Protein AF-A0A936SPV6-F1 (afdb_monomer_lite)

Radius of gyration: 14.42 Å; chains: 1; bounding box: 34×24×43 Å

Sequence (84 aa):
MGELFPILAGLAIGLVVLRIARPQLRAVALIVLSALAGATASLISGELFISWDFLFFDIPLVFAAAVALVVVVSWWRRRAAAVR

pLDDT: mean 91.01, std 8.33, range [53.22, 97.56]

Structure (mmCIF, N/CA/C/O backbone):
data_AF-A0A936SPV6-F1
#
_entry.id   AF-A0A936SPV6-F1
#
loop_
_atom_site.group_PDB
_atom_site.id
_atom_site.type_symbol
_atom_site.label_atom_id
_atom_site.label_alt_id
_atom_site.label_comp_id
_atom_site.label_asym_id
_atom_site.label_entity_id
_atom_site.label_seq_id
_atom_site.pdbx_PDB_ins_code
_atom_site.Cartn_x
_atom_site.Cartn_y
_atom_site.Cartn_z
_atom_site.occupancy
_atom_site.B_iso_or_equiv
_atom_site.auth_seq_id
_atom_site.auth_comp_id
_atom_site.auth_asym_id
_atom_site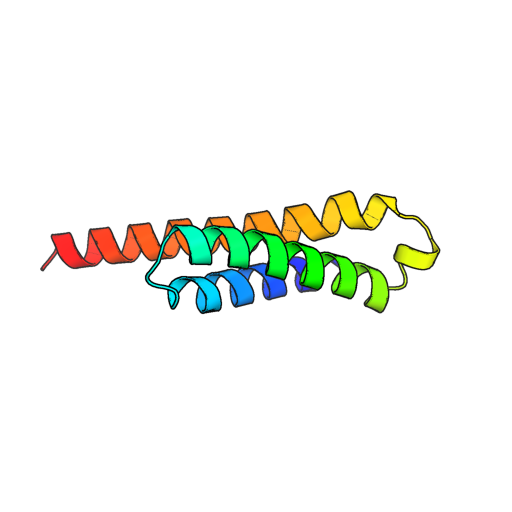.auth_atom_id
_atom_site.pdbx_PDB_model_num
ATOM 1 N N . MET A 1 1 ? 7.183 -12.856 -13.617 1.00 53.22 1 MET A N 1
ATOM 2 C CA . MET A 1 1 ? 7.688 -12.641 -12.238 1.00 53.22 1 MET A CA 1
ATOM 3 C C . MET A 1 1 ? 7.673 -11.160 -11.825 1.00 53.22 1 MET A C 1
ATOM 5 O O . MET A 1 1 ? 7.678 -10.922 -10.627 1.00 53.22 1 MET A O 1
ATOM 9 N N . GLY A 1 2 ? 7.622 -10.183 -12.752 1.00 65.06 2 GLY A N 1
ATOM 10 C CA . GLY A 1 2 ? 7.648 -8.742 -12.424 1.00 65.06 2 GLY A CA 1
ATOM 11 C C . GLY A 1 2 ? 6.458 -8.236 -11.596 1.00 65.06 2 GLY A C 1
ATOM 12 O O . GLY A 1 2 ? 6.648 -7.466 -10.668 1.00 65.06 2 GLY A O 1
ATOM 13 N N . GLU A 1 3 ? 5.257 -8.768 -11.824 1.00 71.94 3 GLU A N 1
ATOM 14 C CA . GLU A 1 3 ? 4.013 -8.307 -11.176 1.00 71.94 3 GLU A CA 1
ATOM 15 C C . GLU A 1 3 ? 3.893 -8.681 -9.686 1.00 71.94 3 GLU A C 1
ATOM 17 O O . GLU A 1 3 ? 3.133 -8.064 -8.939 1.00 71.94 3 GLU A O 1
ATOM 22 N N . LEU A 1 4 ? 4.656 -9.679 -9.219 1.00 85.75 4 LEU A N 1
ATOM 23 C CA . LEU A 1 4 ? 4.626 -10.103 -7.815 1.00 85.75 4 LEU A CA 1
ATOM 24 C C . LEU A 1 4 ? 5.165 -9.016 -6.884 1.00 85.75 4 LEU A C 1
ATOM 26 O O . LEU A 1 4 ? 4.664 -8.859 -5.770 1.00 85.75 4 LEU A O 1
ATOM 30 N N . PHE A 1 5 ? 6.171 -8.264 -7.330 1.00 87.12 5 PHE A N 1
ATOM 31 C CA . PHE A 1 5 ? 6.783 -7.220 -6.517 1.00 87.12 5 PHE A CA 1
ATOM 32 C C . PHE A 1 5 ? 5.808 -6.058 -6.230 1.00 87.12 5 PHE A C 1
ATOM 34 O O . PHE A 1 5 ? 5.591 -5.778 -5.047 1.00 87.12 5 PHE A O 1
ATOM 41 N N . PRO A 1 6 ? 5.136 -5.4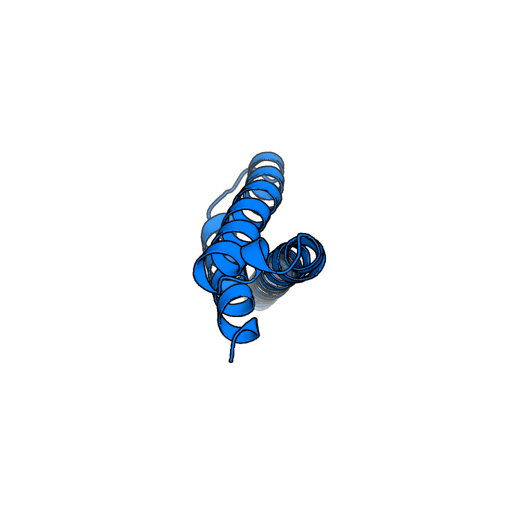51 -7.234 1.00 89.69 6 PRO A N 1
ATOM 42 C CA . PRO A 1 6 ? 4.077 -4.463 -7.021 1.00 89.69 6 PRO A CA 1
ATOM 43 C C . PRO A 1 6 ? 2.977 -4.943 -6.069 1.00 89.69 6 PRO A C 1
ATOM 45 O O . PRO A 1 6 ? 2.560 -4.215 -5.166 1.00 89.69 6 PRO A O 1
ATOM 48 N N . ILE A 1 7 ? 2.534 -6.195 -6.222 1.00 93.38 7 ILE A N 1
ATOM 49 C CA . ILE A 1 7 ? 1.478 -6.766 -5.378 1.00 93.38 7 ILE A CA 1
ATOM 50 C C . ILE A 1 7 ? 1.948 -6.856 -3.924 1.00 93.38 7 ILE A C 1
ATOM 52 O O . ILE A 1 7 ? 1.265 -6.360 -3.026 1.00 93.38 7 ILE A O 1
ATOM 56 N N . LEU A 1 8 ? 3.119 -7.449 -3.674 1.00 94.50 8 LEU A N 1
ATOM 57 C CA . LEU A 1 8 ? 3.666 -7.584 -2.321 1.00 94.50 8 LEU A CA 1
ATOM 58 C C . LEU A 1 8 ? 3.937 -6.220 -1.674 1.00 94.50 8 LEU A C 1
ATOM 60 O O . LEU A 1 8 ? 3.637 -6.038 -0.491 1.00 94.50 8 LEU A O 1
ATOM 64 N N . ALA A 1 9 ? 4.436 -5.251 -2.445 1.00 94.00 9 ALA A N 1
ATOM 65 C CA . ALA A 1 9 ? 4.622 -3.879 -1.985 1.00 94.00 9 ALA A CA 1
ATOM 66 C C . ALA A 1 9 ? 3.284 -3.240 -1.581 1.00 94.00 9 ALA A C 1
ATOM 68 O O . ALA A 1 9 ? 3.174 -2.672 -0.491 1.00 94.00 9 ALA A O 1
ATOM 69 N N . GLY A 1 10 ? 2.243 -3.402 -2.401 1.00 96.25 10 GLY A N 1
ATOM 70 C CA . GLY A 1 10 ? 0.894 -2.929 -2.093 1.00 96.25 10 GLY A CA 1
ATOM 71 C C . GLY A 1 10 ? 0.332 -3.553 -0.817 1.00 96.25 10 GLY A C 1
ATOM 72 O O . GLY A 1 10 ? -0.155 -2.841 0.063 1.00 96.25 10 GLY A O 1
ATOM 73 N N . LEU A 1 11 ? 0.472 -4.869 -0.643 1.00 96.94 11 LEU A N 1
ATOM 74 C CA . LEU A 1 11 ? 0.051 -5.545 0.587 1.00 96.94 11 LEU A CA 1
ATOM 75 C C . LEU A 1 11 ? 0.806 -5.010 1.818 1.00 96.94 11 LEU A C 1
ATOM 77 O O . LEU A 1 11 ? 0.189 -4.703 2.841 1.00 96.94 11 LEU A O 1
ATOM 81 N N . ALA A 1 12 ? 2.125 -4.829 1.727 1.00 96.88 12 ALA A N 1
ATOM 82 C CA . ALA A 1 12 ? 2.914 -4.259 2.818 1.00 96.88 12 ALA A CA 1
ATOM 83 C C . ALA A 1 12 ? 2.450 -2.834 3.179 1.00 96.88 12 ALA A C 1
ATOM 85 O O . ALA A 1 12 ? 2.237 -2.533 4.358 1.00 96.88 12 ALA A O 1
ATOM 86 N N . ILE A 1 13 ? 2.207 -1.982 2.176 1.00 97.25 13 ILE A N 1
ATOM 87 C CA . ILE A 1 13 ? 1.659 -0.630 2.363 1.00 97.25 13 ILE A CA 1
ATOM 88 C C . ILE A 1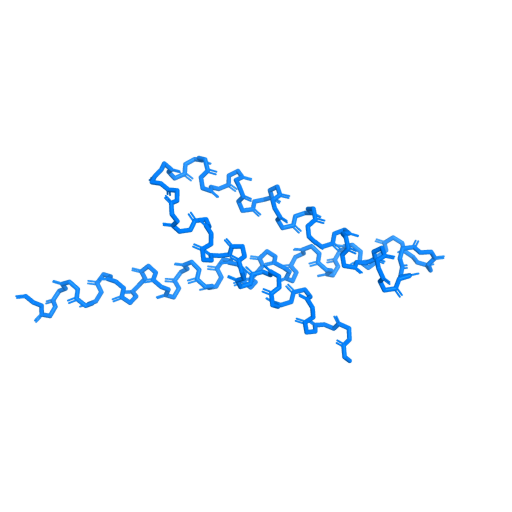 13 ? 0.295 -0.697 3.053 1.00 97.25 13 ILE A C 1
ATOM 90 O O . ILE A 1 13 ? 0.069 0.021 4.029 1.00 97.25 13 ILE A O 1
ATOM 94 N N . GLY A 1 14 ? -0.595 -1.590 2.613 1.00 95.69 14 GLY A N 1
ATOM 95 C CA . GLY A 1 14 ? -1.905 -1.786 3.234 1.00 95.69 14 GLY A CA 1
ATOM 96 C C . GLY A 1 14 ? -1.806 -2.093 4.735 1.00 95.69 14 GLY A C 1
ATOM 97 O O . GLY A 1 14 ? -2.522 -1.488 5.536 1.00 95.69 14 GLY A O 1
ATOM 98 N N . LEU A 1 15 ? -0.873 -2.962 5.148 1.00 96.19 15 LEU A N 1
ATOM 99 C CA . LEU A 1 15 ? -0.635 -3.275 6.566 1.00 96.19 15 LEU A CA 1
ATOM 100 C C . LEU A 1 15 ? -0.101 -2.080 7.356 1.00 96.19 15 LEU A C 1
ATOM 102 O O . LEU A 1 15 ? -0.552 -1.832 8.479 1.00 96.19 15 LEU A O 1
ATOM 106 N N . VAL A 1 16 ? 0.862 -1.351 6.790 1.00 95.94 16 VAL A N 1
ATOM 107 C CA . VAL A 1 16 ? 1.468 -0.175 7.432 1.00 95.94 16 VAL A CA 1
ATOM 108 C C . VAL A 1 16 ? 0.414 0.904 7.644 1.00 95.94 16 VAL A C 1
ATOM 110 O O . VAL A 1 16 ? 0.276 1.449 8.740 1.00 95.94 16 VAL A O 1
ATOM 113 N N . VAL A 1 17 ? -0.384 1.171 6.617 1.00 96.56 17 VAL A N 1
ATOM 114 C CA . VAL A 1 17 ? -1.347 2.265 6.621 1.00 96.56 17 VAL A CA 1
ATOM 115 C C . VAL A 1 17 ? -2.554 1.970 7.526 1.00 96.56 17 VAL A C 1
ATOM 117 O O . VAL A 1 17 ? -3.138 2.890 8.099 1.00 96.56 17 VAL A O 1
ATOM 120 N N . LEU A 1 18 ? -2.871 0.698 7.790 1.00 95.31 18 LEU A N 1
ATOM 121 C CA . LEU A 1 18 ? -3.840 0.313 8.829 1.00 95.31 18 LEU A CA 1
ATOM 122 C C . LEU A 1 18 ? -3.431 0.730 10.252 1.00 95.31 18 LEU A C 1
ATOM 124 O O . LEU A 1 18 ? -4.288 0.734 11.139 1.00 95.31 18 LEU A O 1
ATOM 128 N N . ARG A 1 19 ? -2.161 1.083 10.493 1.00 94.12 19 ARG A N 1
ATOM 129 C CA . ARG A 1 19 ? -1.702 1.638 11.780 1.00 94.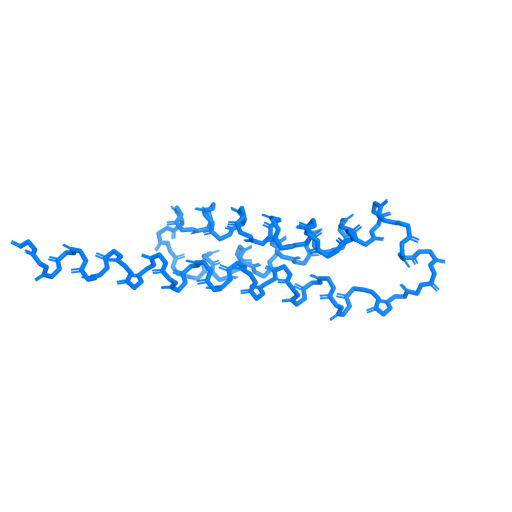12 19 ARG A CA 1
ATOM 130 C C . ARG A 1 19 ? -2.012 3.131 11.929 1.00 94.12 19 ARG A C 1
ATOM 132 O O . ARG A 1 19 ? -1.907 3.667 13.028 1.00 94.12 19 ARG A O 1
ATOM 139 N N . ILE A 1 20 ? -2.408 3.806 10.850 1.00 95.38 20 ILE A N 1
ATOM 140 C CA . ILE A 1 20 ? -2.736 5.232 10.857 1.00 95.38 20 ILE A CA 1
ATOM 141 C C . ILE A 1 20 ? -4.203 5.409 11.263 1.00 95.38 20 ILE A C 1
ATOM 143 O O . ILE A 1 20 ? -5.118 5.073 10.511 1.00 95.38 20 ILE A O 1
ATOM 147 N N . ALA A 1 21 ? -4.431 5.975 12.452 1.00 92.81 21 ALA A N 1
ATOM 148 C CA . ALA A 1 21 ? -5.776 6.185 12.994 1.00 92.81 21 ALA A CA 1
ATOM 149 C C . ALA A 1 21 ? -6.575 7.262 12.235 1.00 92.81 21 ALA A C 1
ATOM 151 O O . ALA A 1 21 ? -7.788 7.144 12.073 1.00 92.81 21 ALA A O 1
ATOM 152 N N . ARG A 1 22 ? -5.903 8.320 11.758 1.00 95.88 22 ARG A N 1
ATOM 153 C CA . ARG A 1 22 ? -6.558 9.435 11.058 1.00 95.88 22 ARG A CA 1
ATOM 154 C C . ARG A 1 22 ? -6.866 9.051 9.603 1.00 95.88 22 ARG A C 1
ATOM 156 O O . ARG A 1 22 ? -5.922 8.833 8.843 1.00 95.88 22 ARG A O 1
ATOM 163 N N . PRO A 1 23 ? -8.140 9.041 9.162 1.00 91.81 23 PRO A N 1
ATOM 164 C CA . PRO A 1 23 ? -8.516 8.560 7.829 1.00 91.81 23 PRO A CA 1
ATOM 165 C C . PRO A 1 23 ? -7.950 9.419 6.690 1.00 91.81 23 PRO A C 1
ATOM 167 O O . PRO A 1 23 ? -7.603 8.885 5.642 1.00 91.81 23 PRO A O 1
ATOM 170 N N . GLN A 1 24 ? -7.798 10.728 6.907 1.00 95.56 24 GLN A N 1
ATOM 171 C CA . GLN A 1 24 ? -7.195 11.643 5.932 1.00 95.56 24 GLN A CA 1
ATOM 172 C C . GLN A 1 24 ? -5.712 11.322 5.709 1.00 95.56 24 GLN A C 1
ATOM 174 O O . GLN A 1 24 ? -5.295 11.098 4.578 1.00 95.56 24 GLN A O 1
ATOM 179 N N . LEU A 1 25 ? -4.929 11.208 6.791 1.00 95.56 25 LEU A N 1
ATOM 180 C CA . LEU A 1 25 ? -3.519 10.807 6.708 1.00 95.56 25 LEU A CA 1
ATOM 181 C C . LEU A 1 25 ? -3.370 9.405 6.119 1.00 95.56 25 LEU A C 1
ATOM 183 O O . LEU A 1 25 ? -2.429 9.146 5.381 1.00 95.56 25 LEU A O 1
ATOM 187 N N . ARG A 1 26 ? -4.323 8.514 6.408 1.00 94.81 26 ARG A N 1
ATOM 188 C CA . ARG A 1 26 ? -4.381 7.170 5.839 1.00 94.81 26 ARG A CA 1
ATOM 189 C C . ARG A 1 26 ? -4.534 7.203 4.316 1.00 94.81 26 ARG A C 1
ATOM 191 O O . ARG A 1 26 ? -3.820 6.494 3.619 1.00 94.81 26 ARG A O 1
ATO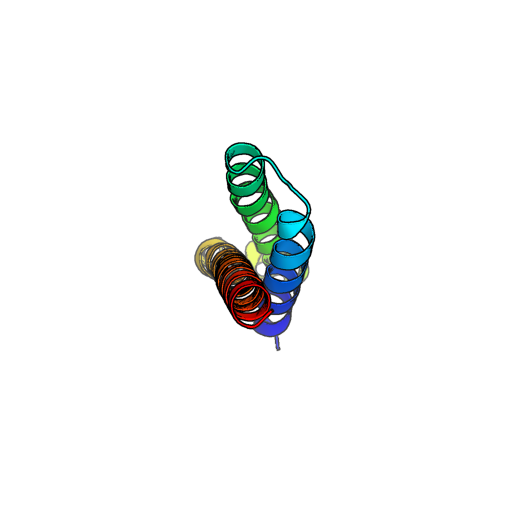M 198 N N . ALA A 1 27 ? -5.445 8.030 3.805 1.00 94.44 27 ALA A N 1
ATOM 199 C CA . ALA A 1 27 ? -5.660 8.193 2.368 1.00 94.44 27 ALA A CA 1
ATOM 200 C C . ALA A 1 27 ? -4.436 8.809 1.677 1.00 94.44 27 ALA A C 1
ATOM 202 O O . ALA A 1 27 ? -3.979 8.286 0.664 1.00 94.44 27 ALA A O 1
ATOM 203 N N . VAL A 1 28 ? -3.858 9.863 2.264 1.00 97.25 28 VAL A N 1
ATOM 204 C CA . VAL A 1 28 ? -2.630 10.485 1.745 1.00 97.25 28 VAL A CA 1
ATOM 205 C C . VAL A 1 28 ? -1.479 9.477 1.726 1.00 97.25 28 VAL A C 1
ATOM 207 O O . VAL A 1 28 ? -0.810 9.338 0.707 1.00 97.25 28 VAL A O 1
ATOM 210 N N . ALA A 1 29 ? -1.284 8.718 2.809 1.00 95.69 29 ALA A N 1
ATOM 211 C CA . ALA A 1 29 ? -0.249 7.691 2.881 1.00 95.69 29 ALA A CA 1
ATOM 212 C C . ALA A 1 29 ? -0.456 6.583 1.839 1.00 95.69 29 ALA A C 1
ATOM 214 O O . ALA A 1 29 ? 0.515 6.172 1.216 1.00 95.69 29 ALA A O 1
ATOM 215 N N . LEU A 1 30 ? -1.696 6.132 1.602 1.00 95.56 30 LEU A N 1
ATOM 216 C CA . LEU A 1 30 ? -1.991 5.161 0.540 1.00 95.56 30 LEU A CA 1
ATOM 217 C C . LEU A 1 30 ? -1.548 5.674 -0.828 1.00 95.56 30 LEU A C 1
ATOM 219 O O . LEU A 1 30 ? -0.860 4.955 -1.546 1.00 95.56 30 LEU A O 1
ATOM 223 N N . ILE A 1 31 ? -1.924 6.904 -1.178 1.00 96.50 31 ILE A N 1
ATOM 224 C CA . ILE A 1 31 ? -1.610 7.487 -2.486 1.00 96.50 31 ILE A CA 1
ATOM 225 C C . ILE A 1 31 ? -0.096 7.654 -2.638 1.00 96.50 31 ILE A C 1
ATOM 227 O O . ILE A 1 31 ? 0.486 7.151 -3.598 1.00 96.50 31 ILE A O 1
ATOM 231 N N . VAL A 1 32 ? 0.550 8.308 -1.669 1.00 97.31 32 VAL A N 1
ATOM 232 C CA . VAL A 1 32 ? 1.982 8.630 -1.735 1.00 97.31 32 VAL A CA 1
ATOM 233 C C . VAL A 1 32 ? 2.833 7.363 -1.734 1.00 97.31 32 VAL A C 1
ATOM 235 O O . VAL A 1 32 ? 3.695 7.211 -2.595 1.00 97.31 32 VAL A O 1
ATOM 238 N N . LEU A 1 33 ? 2.583 6.425 -0.816 1.00 96.38 33 LEU A N 1
ATOM 239 C CA . LEU A 1 33 ? 3.374 5.196 -0.742 1.00 96.38 33 LEU A CA 1
ATOM 240 C C . LEU A 1 33 ? 3.172 4.317 -1.978 1.00 96.38 33 LEU A C 1
ATOM 242 O O . LEU A 1 33 ? 4.139 3.719 -2.439 1.00 96.38 33 LEU A O 1
ATOM 246 N N . SER A 1 34 ? 1.958 4.260 -2.537 1.00 96.25 34 SER A N 1
ATOM 247 C CA . SER A 1 34 ? 1.703 3.457 -3.741 1.00 96.25 34 SER A CA 1
ATOM 248 C C . SER A 1 34 ? 2.378 4.046 -4.975 1.00 96.25 34 SER A C 1
ATOM 250 O O . SER A 1 34 ? 2.974 3.302 -5.748 1.00 96.25 34 SER A O 1
ATOM 252 N N . ALA A 1 35 ? 2.349 5.373 -5.132 1.00 95.81 35 ALA A N 1
ATOM 253 C CA . ALA A 1 35 ? 3.061 6.055 -6.210 1.00 95.81 35 ALA A CA 1
ATOM 254 C C . ALA A 1 35 ? 4.579 5.838 -6.109 1.00 95.81 35 ALA A C 1
ATOM 256 O O . ALA A 1 35 ? 5.214 5.469 -7.094 1.00 95.81 35 ALA A O 1
ATOM 257 N N . LEU A 1 36 ? 5.151 6.000 -4.909 1.00 96.00 36 LEU A N 1
ATOM 258 C CA . LEU A 1 36 ? 6.581 5.787 -4.677 1.00 96.00 36 LEU A CA 1
ATOM 259 C C . LEU A 1 36 ? 6.990 4.331 -4.920 1.00 96.00 36 LEU A C 1
ATOM 261 O O . LEU A 1 36 ? 7.986 4.084 -5.597 1.00 96.00 36 LEU A O 1
ATOM 265 N N . ALA A 1 37 ? 6.232 3.366 -4.400 1.00 93.94 37 ALA A N 1
ATOM 266 C CA . ALA A 1 37 ? 6.552 1.952 -4.560 1.00 93.94 37 ALA A CA 1
ATOM 267 C C . ALA A 1 37 ? 6.364 1.470 -6.004 1.00 93.94 37 ALA A C 1
ATOM 269 O O . ALA A 1 37 ? 7.225 0.747 -6.494 1.00 93.94 37 ALA A O 1
ATOM 270 N N . GLY A 1 38 ? 5.307 1.904 -6.700 1.00 92.31 38 GLY A N 1
ATOM 271 C CA . GLY A 1 38 ? 5.094 1.582 -8.115 1.00 92.31 38 GLY A CA 1
ATOM 272 C C . GLY A 1 38 ? 6.178 2.176 -9.015 1.00 92.31 38 GLY A C 1
ATOM 273 O O . GLY A 1 38 ? 6.742 1.474 -9.846 1.00 92.31 38 GLY A O 1
ATOM 274 N N . ALA A 1 39 ? 6.570 3.433 -8.785 1.00 92.44 39 ALA A N 1
ATOM 275 C CA . ALA A 1 39 ? 7.688 4.035 -9.512 1.00 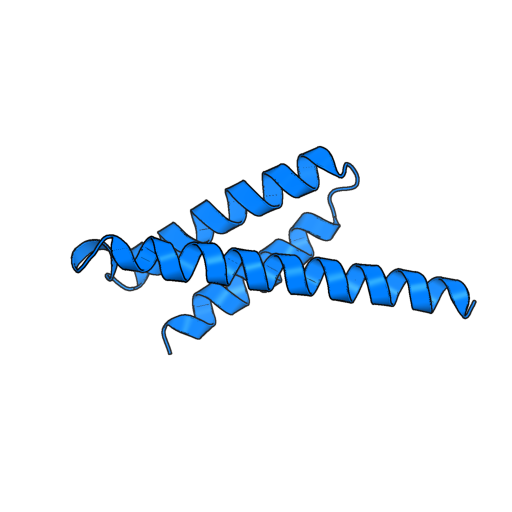92.44 39 ALA A CA 1
ATOM 276 C C . ALA A 1 39 ? 9.026 3.337 -9.218 1.00 92.44 39 ALA A C 1
ATOM 278 O O . ALA A 1 39 ? 9.827 3.121 -10.123 1.00 92.44 39 ALA A O 1
ATOM 279 N N . THR A 1 40 ? 9.260 2.946 -7.962 1.00 91.00 40 THR A N 1
ATOM 280 C CA . THR A 1 40 ? 10.473 2.211 -7.569 1.00 91.00 40 THR A CA 1
ATOM 281 C C . THR A 1 40 ? 10.502 0.808 -8.179 1.00 91.00 40 THR A C 1
ATOM 283 O O . THR A 1 40 ? 11.564 0.363 -8.604 1.00 91.00 40 THR A O 1
ATOM 286 N N . ALA A 1 41 ? 9.355 0.125 -8.260 1.00 87.50 41 ALA A N 1
ATOM 287 C CA . ALA A 1 41 ? 9.221 -1.175 -8.917 1.00 87.50 41 ALA A CA 1
ATOM 288 C C . ALA A 1 41 ? 9.661 -1.094 -10.380 1.00 87.50 41 ALA A C 1
ATOM 290 O O . ALA A 1 41 ? 10.589 -1.798 -10.778 1.00 87.50 41 ALA A O 1
ATOM 291 N N . SER A 1 42 ? 9.065 -0.153 -11.113 1.00 87.62 42 SER A N 1
ATOM 292 C CA . SER A 1 42 ? 9.315 0.058 -12.536 1.00 87.62 42 SER A CA 1
ATOM 293 C C . SER A 1 42 ? 10.742 0.566 -12.829 1.00 87.62 42 SER A C 1
ATOM 295 O O . SER A 1 42 ? 11.318 0.315 -13.889 1.00 87.62 42 SER A O 1
ATOM 297 N N . LEU A 1 43 ? 11.368 1.255 -11.865 1.00 87.94 43 LEU A N 1
ATOM 298 C CA . LEU A 1 43 ? 12.776 1.651 -11.947 1.00 87.94 43 LEU A CA 1
ATOM 299 C C . LEU A 1 43 ? 13.720 0.454 -11.755 1.00 87.94 43 LEU A C 1
ATOM 301 O O . LEU A 1 43 ? 14.682 0.308 -12.507 1.00 87.94 43 LEU A O 1
ATOM 305 N N . ILE A 1 44 ? 13.458 -0.399 -10.758 1.00 87.00 44 ILE A N 1
ATOM 306 C CA . ILE A 1 44 ? 14.293 -1.571 -10.442 1.00 87.00 44 ILE A CA 1
ATOM 307 C C . ILE A 1 44 ? 14.179 -2.645 -11.530 1.00 87.00 44 ILE A C 1
ATOM 309 O O . ILE A 1 44 ? 15.175 -3.298 -11.842 1.00 87.00 44 ILE A O 1
ATOM 313 N N . SER A 1 45 ? 12.996 -2.824 -12.122 1.00 85.06 45 SER A N 1
ATOM 314 C CA . SER A 1 45 ? 12.785 -3.741 -13.251 1.00 85.06 45 SER A CA 1
ATOM 315 C C . SER A 1 45 ? 13.469 -3.266 -14.540 1.00 85.06 45 SER A C 1
ATOM 317 O O . SER A 1 45 ? 13.627 -4.048 -15.475 1.00 85.06 45 SER A O 1
ATOM 319 N N . GLY A 1 46 ? 13.900 -2.001 -14.585 1.00 85.19 46 GLY A N 1
ATOM 320 C CA . GLY A 1 46 ? 14.464 -1.359 -15.769 1.00 85.19 46 GLY A CA 1
ATOM 321 C C . GLY A 1 46 ? 13.410 -0.954 -16.805 1.00 85.19 46 GLY A C 1
ATOM 322 O O . GLY A 1 46 ? 13.760 -0.480 -17.884 1.00 85.19 46 GLY A O 1
ATOM 323 N N . GLU A 1 47 ? 12.128 -1.106 -16.485 1.00 85.12 47 GLU A N 1
ATOM 324 C CA . GLU A 1 47 ? 11.007 -0.846 -17.388 1.00 85.12 47 GLU A CA 1
ATOM 325 C C . GLU A 1 47 ? 10.825 0.645 -17.688 1.00 85.12 47 GLU A C 1
ATOM 327 O O . GLU A 1 47 ? 10.471 0.995 -18.816 1.00 85.12 47 GLU A O 1
ATOM 332 N N . LEU A 1 48 ? 11.182 1.533 -16.748 1.00 84.50 48 LEU A N 1
ATOM 333 C CA . LEU A 1 48 ? 11.207 2.983 -16.999 1.00 84.50 48 LEU A CA 1
ATOM 334 C C . LEU A 1 48 ? 12.138 3.386 -18.150 1.00 84.50 48 LEU A C 1
ATOM 336 O O . LEU A 1 48 ? 11.919 4.418 -18.781 1.00 84.50 48 LEU A O 1
ATOM 340 N N . PHE A 1 49 ? 13.187 2.603 -18.417 1.00 87.00 49 PHE A N 1
ATOM 341 C CA . PHE A 1 49 ? 14.105 2.866 -19.529 1.00 87.00 49 PHE A CA 1
ATOM 342 C C . PHE A 1 49 ? 13.538 2.398 -20.877 1.00 87.00 49 PHE A C 1
ATOM 344 O O . PHE A 1 49 ? 14.099 2.733 -21.919 1.00 87.00 49 PHE A O 1
ATOM 351 N N . ILE A 1 50 ? 12.436 1.642 -20.860 1.00 89.06 50 ILE A N 1
ATOM 352 C CA . ILE A 1 50 ? 11.733 1.140 -22.043 1.00 89.06 50 ILE A CA 1
ATOM 353 C C . ILE A 1 50 ? 10.546 2.053 -22.367 1.00 89.06 50 ILE A C 1
ATOM 355 O O . ILE A 1 50 ? 10.440 2.544 -23.489 1.00 89.06 50 ILE A O 1
ATOM 359 N N . SER A 1 51 ? 9.657 2.289 -21.396 1.00 88.25 51 SER A N 1
ATOM 360 C CA . SER A 1 51 ? 8.515 3.198 -21.546 1.00 88.25 51 SER A CA 1
ATOM 361 C C . SER A 1 51 ? 8.064 3.771 -20.200 1.00 88.25 51 SER A C 1
ATOM 363 O O . SER A 1 51 ? 8.194 3.149 -19.150 1.00 88.25 51 SER A O 1
ATOM 365 N N . TRP A 1 52 ? 7.447 4.949 -20.238 1.00 89.12 52 TRP A N 1
ATOM 366 C CA . TRP A 1 52 ? 6.753 5.522 -19.084 1.00 89.12 52 TRP A CA 1
ATOM 367 C C . TRP A 1 52 ? 5.413 4.829 -18.803 1.00 89.12 52 TRP A C 1
ATOM 369 O O . TRP A 1 52 ? 4.869 4.977 -17.709 1.00 89.12 52 TRP A O 1
ATOM 379 N N . ASP A 1 53 ? 4.898 4.043 -19.753 1.00 89.81 53 ASP A N 1
ATOM 380 C CA . ASP A 1 53 ? 3.601 3.369 -19.635 1.00 89.81 53 ASP A CA 1
ATOM 381 C C . ASP A 1 53 ? 3.552 2.383 -18.465 1.00 89.81 53 ASP A C 1
ATOM 383 O O . ASP A 1 53 ? 2.503 2.196 -17.852 1.00 89.81 53 ASP A O 1
ATOM 387 N N . PHE A 1 54 ? 4.695 1.805 -18.093 1.00 85.94 54 PHE A N 1
ATOM 388 C CA . PHE A 1 54 ? 4.798 0.869 -16.974 1.00 85.94 54 PHE A CA 1
ATOM 389 C C . PHE A 1 54 ? 4.388 1.495 -15.633 1.00 85.94 54 PHE A C 1
ATOM 391 O O . PHE A 1 54 ? 3.803 0.813 -14.792 1.00 85.94 54 PHE A O 1
ATOM 398 N N . LEU A 1 55 ? 4.545 2.814 -15.461 1.00 89.06 55 LEU A N 1
ATOM 399 C CA . LEU A 1 55 ? 4.033 3.523 -14.282 1.00 89.06 55 LEU A CA 1
ATOM 400 C C . LEU A 1 55 ? 2.504 3.452 -14.173 1.00 89.06 55 LEU A C 1
ATOM 402 O O . LEU A 1 55 ? 1.976 3.367 -13.061 1.00 89.06 55 LEU A O 1
ATOM 406 N N . PHE A 1 56 ? 1.791 3.470 -15.306 1.00 90.81 56 PHE A N 1
ATOM 407 C CA . PHE A 1 56 ? 0.329 3.353 -15.335 1.00 90.81 56 PHE A CA 1
ATOM 408 C C . PHE A 1 56 ? -0.158 1.948 -14.984 1.00 90.81 56 PHE A C 1
ATOM 410 O O . PHE A 1 56 ? -1.332 1.790 -14.660 1.00 90.81 56 PHE A O 1
ATOM 417 N N . PHE A 1 57 ? 0.714 0.943 -15.001 1.00 90.31 57 PHE A N 1
ATOM 418 C CA . PHE A 1 57 ? 0.382 -0.404 -14.551 1.00 90.31 57 PHE A CA 1
ATOM 419 C C . PHE A 1 57 ? 0.814 -0.620 -13.099 1.00 90.31 57 PHE A C 1
ATOM 421 O O . PHE A 1 57 ? -0.013 -0.998 -12.266 1.00 90.31 57 PHE A O 1
ATOM 428 N N . ASP A 1 58 ? 2.059 -0.289 -12.762 1.00 90.81 58 ASP A N 1
ATOM 429 C CA . ASP A 1 58 ? 2.619 -0.573 -11.441 1.00 90.81 58 ASP A CA 1
ATOM 430 C C . ASP A 1 58 ? 1.978 0.256 -10.331 1.00 90.81 58 ASP A C 1
ATOM 432 O O . ASP A 1 58 ? 1.619 -0.288 -9.285 1.00 90.81 58 ASP A O 1
ATOM 436 N N . ILE A 1 59 ? 1.775 1.563 -10.536 1.00 94.00 59 ILE A N 1
ATOM 437 C CA . ILE A 1 59 ? 1.194 2.420 -9.493 1.00 94.00 59 ILE A CA 1
ATOM 438 C C . ILE A 1 59 ? -0.245 1.985 -9.165 1.00 94.00 59 ILE A C 1
ATOM 440 O O . ILE A 1 59 ? -0.539 1.776 -7.979 1.00 94.00 59 ILE A O 1
ATOM 444 N N . PRO A 1 60 ? -1.153 1.799 -10.147 1.00 95.19 60 PRO A N 1
ATOM 445 C CA . PRO A 1 60 ? -2.499 1.322 -9.855 1.00 95.19 60 PRO A CA 1
ATOM 446 C C . PRO A 1 60 ? -2.526 -0.089 -9.280 1.00 95.19 60 PRO A C 1
ATOM 448 O O . PRO A 1 60 ? -3.357 -0.350 -8.411 1.00 95.19 60 PRO A O 1
ATOM 451 N N . LEU A 1 61 ? -1.620 -0.979 -9.698 1.00 94.06 61 LEU A N 1
ATOM 452 C CA . LEU A 1 61 ? -1.541 -2.335 -9.157 1.00 94.06 61 LEU A CA 1
ATOM 453 C C . LEU A 1 61 ? -1.143 -2.329 -7.673 1.00 94.06 61 LEU A C 1
ATOM 455 O O . LEU A 1 61 ? -1.831 -2.947 -6.854 1.00 94.06 61 LEU A O 1
ATOM 459 N N . VAL A 1 62 ? -0.099 -1.575 -7.305 1.00 96.31 62 VAL A N 1
ATOM 460 C CA . VAL A 1 62 ? 0.307 -1.377 -5.900 1.00 96.31 62 VAL A CA 1
ATOM 461 C C . VAL A 1 62 ? -0.850 -0.785 -5.092 1.00 96.31 62 VAL A C 1
ATOM 463 O O . VAL A 1 62 ? -1.184 -1.285 -4.012 1.00 96.31 62 VAL A O 1
ATOM 466 N N . PHE A 1 63 ? -1.494 0.257 -5.622 1.00 96.81 63 PHE A N 1
ATOM 467 C CA . PHE A 1 63 ? -2.603 0.932 -4.952 1.00 96.81 63 PHE A CA 1
ATOM 468 C C . PHE A 1 63 ? -3.804 0.002 -4.744 1.00 96.81 63 PHE A C 1
ATOM 470 O O . PHE A 1 63 ? -4.347 -0.071 -3.639 1.00 96.81 63 PHE A O 1
ATOM 477 N N . ALA A 1 64 ? -4.203 -0.747 -5.774 1.00 97.25 64 ALA A N 1
ATOM 478 C CA . ALA A 1 64 ? -5.317 -1.685 -5.712 1.00 97.25 64 ALA A CA 1
ATOM 479 C C . ALA A 1 64 ? -5.059 -2.795 -4.686 1.00 97.25 64 ALA A C 1
ATOM 481 O O . ALA A 1 64 ? -5.937 -3.084 -3.869 1.00 97.25 64 ALA A O 1
ATOM 482 N N . ALA A 1 65 ? -3.849 -3.361 -4.662 1.00 97.12 65 ALA A N 1
ATOM 483 C CA . ALA A 1 65 ? -3.458 -4.359 -3.668 1.00 97.12 65 ALA A CA 1
ATOM 484 C C . ALA A 1 65 ? -3.502 -3.792 -2.236 1.00 97.12 65 ALA A C 1
ATOM 486 O O . ALA A 1 65 ? -4.049 -4.430 -1.328 1.00 97.12 65 ALA A O 1
ATOM 487 N N . ALA A 1 66 ? -3.005 -2.567 -2.031 1.00 96.94 66 ALA A N 1
ATOM 488 C CA . ALA A 1 66 ? -3.050 -1.895 -0.734 1.00 96.94 66 ALA A CA 1
ATOM 489 C C . ALA A 1 66 ? -4.489 -1.633 -0.264 1.00 96.94 66 ALA A C 1
ATOM 491 O O . ALA A 1 66 ? -4.842 -1.941 0.880 1.00 96.94 66 ALA A O 1
ATOM 492 N N . VAL A 1 67 ? -5.343 -1.104 -1.147 1.00 97.12 67 VAL A N 1
ATOM 493 C CA . VAL A 1 67 ? -6.760 -0.839 -0.858 1.00 97.12 67 VAL A CA 1
ATOM 494 C C . VAL A 1 67 ? -7.504 -2.133 -0.552 1.00 97.12 67 VAL A C 1
ATOM 496 O O . VAL A 1 67 ? -8.222 -2.190 0.449 1.00 97.12 67 VAL A O 1
ATOM 499 N N . ALA A 1 68 ? -7.312 -3.177 -1.362 1.00 97.56 68 ALA A N 1
ATOM 500 C CA . ALA A 1 68 ? -7.939 -4.476 -1.153 1.00 97.56 68 ALA A CA 1
ATOM 501 C C . ALA A 1 68 ? -7.617 -5.019 0.243 1.00 97.56 68 ALA A C 1
ATOM 503 O O . ALA A 1 68 ? -8.525 -5.397 0.987 1.00 97.56 68 ALA A O 1
ATOM 504 N N . LEU A 1 69 ? -6.347 -4.963 0.653 1.00 97.38 69 LEU A N 1
ATOM 505 C CA . LEU A 1 69 ? -5.952 -5.411 1.981 1.00 97.38 69 LEU A CA 1
ATOM 506 C C . LEU A 1 69 ? -6.580 -4.564 3.094 1.00 97.38 69 LEU A C 1
ATOM 508 O O . LEU A 1 69 ? -7.112 -5.114 4.061 1.00 97.38 69 LEU A O 1
ATOM 512 N N . VAL A 1 70 ? -6.562 -3.233 2.961 1.00 96.12 70 VAL A N 1
ATOM 513 C CA . VAL A 1 70 ? -7.191 -2.328 3.937 1.00 96.12 70 VAL A CA 1
ATOM 514 C C . VAL A 1 70 ? -8.676 -2.654 4.096 1.00 96.12 70 VAL A C 1
ATOM 516 O O . VAL A 1 70 ? -9.160 -2.739 5.229 1.00 96.12 70 VAL A O 1
ATOM 519 N N . VAL A 1 71 ? -9.398 -2.859 2.992 1.00 96.19 71 VAL A N 1
ATOM 520 C CA . VAL A 1 71 ? -10.830 -3.191 2.995 1.00 96.19 71 VAL A CA 1
ATOM 521 C C . VAL A 1 71 ? -11.072 -4.541 3.662 1.00 96.19 71 VAL A C 1
ATOM 523 O O . VAL A 1 71 ? -11.878 -4.609 4.595 1.00 96.19 71 VAL A O 1
ATOM 526 N N . VAL A 1 72 ? -10.351 -5.585 3.245 1.00 96.69 72 VAL A N 1
ATOM 527 C CA . VAL A 1 72 ? -10.500 -6.951 3.771 1.00 96.69 72 VAL A CA 1
ATOM 528 C C . VAL A 1 72 ? -10.223 -6.990 5.271 1.00 96.69 72 VAL A C 1
ATOM 530 O O . VAL A 1 72 ? -11.056 -7.472 6.040 1.00 96.69 72 VAL A O 1
ATOM 533 N N . VAL A 1 73 ? -9.104 -6.417 5.720 1.00 95.31 73 VAL A N 1
ATOM 534 C CA . VAL A 1 73 ? -8.741 -6.413 7.144 1.00 95.31 73 VAL A CA 1
ATOM 535 C C . VAL A 1 73 ? -9.719 -5.567 7.961 1.00 95.31 73 VAL A C 1
ATOM 537 O O . VAL A 1 73 ? -10.130 -5.976 9.047 1.00 95.31 73 VAL A O 1
ATOM 540 N N . SER A 1 74 ? -10.145 -4.407 7.453 1.00 92.88 74 SER A N 1
ATOM 541 C CA . SER A 1 74 ? -11.124 -3.559 8.153 1.00 92.88 74 SER A CA 1
ATOM 542 C C . SER A 1 74 ? -12.490 -4.238 8.268 1.00 92.88 74 SER A C 1
ATOM 544 O O . SER A 1 74 ? -13.175 -4.117 9.284 1.00 92.88 74 SER A O 1
ATOM 546 N N . TRP A 1 75 ? -12.913 -4.956 7.232 1.00 94.56 75 TRP A N 1
ATOM 547 C CA . TRP A 1 75 ? -14.144 -5.737 7.241 1.00 94.56 75 TRP A CA 1
ATOM 548 C C . TRP A 1 75 ? -14.059 -6.926 8.199 1.00 94.56 75 TRP A C 1
ATOM 550 O O . TRP A 1 75 ? -14.971 -7.118 9.004 1.00 94.56 75 TRP A O 1
ATOM 560 N N . TRP A 1 76 ? -12.943 -7.657 8.196 1.00 94.88 76 TRP A N 1
ATOM 561 C CA . TRP A 1 76 ? -12.732 -8.774 9.112 1.00 94.88 76 TRP A CA 1
ATOM 562 C C . TRP A 1 76 ? -12.715 -8.318 10.576 1.00 94.88 76 TRP A C 1
ATOM 564 O O . TRP A 1 76 ? -13.415 -8.901 11.401 1.00 94.88 76 TRP A O 1
ATOM 574 N N . ARG A 1 77 ? -12.017 -7.219 10.898 1.00 92.25 77 ARG A N 1
ATOM 575 C CA . ARG A 1 77 ? -12.006 -6.640 12.256 1.00 92.25 77 ARG A CA 1
ATOM 576 C C . ARG A 1 77 ? -13.404 -6.258 12.740 1.00 92.25 77 ARG A C 1
ATOM 578 O O . ARG A 1 77 ? -13.743 -6.540 13.884 1.00 92.25 77 ARG A O 1
ATOM 585 N N . ARG A 1 78 ? -14.226 -5.662 11.868 1.00 90.19 78 ARG A N 1
ATOM 586 C CA . ARG A 1 78 ? -15.622 -5.320 12.190 1.00 90.19 78 ARG A CA 1
ATOM 587 C C . ARG A 1 78 ? -16.468 -6.560 12.472 1.00 90.19 78 ARG A C 1
ATOM 589 O O . ARG A 1 78 ? -17.223 -6.566 13.435 1.00 90.19 78 ARG A O 1
ATOM 596 N N . ARG A 1 79 ? -16.311 -7.620 11.673 1.00 90.56 79 ARG A N 1
ATOM 597 C CA . ARG A 1 79 ? -17.022 -8.893 11.881 1.00 90.56 79 ARG A CA 1
ATOM 598 C C . ARG A 1 79 ? -16.594 -9.602 13.160 1.00 90.56 79 ARG A C 1
ATOM 600 O O . ARG A 1 79 ? -17.448 -10.050 13.907 1.00 90.56 79 ARG A O 1
ATOM 607 N N . ALA A 1 80 ? -15.293 -9.666 13.434 1.00 88.81 80 ALA A N 1
ATOM 608 C CA . ALA A 1 80 ? -14.770 -10.294 14.645 1.00 88.81 80 ALA A CA 1
ATOM 609 C C . ALA A 1 80 ? -15.230 -9.576 15.926 1.00 88.81 80 ALA A C 1
ATOM 611 O O . ALA A 1 80 ? -15.442 -10.227 16.943 1.00 88.81 80 ALA A O 1
ATOM 612 N N . ALA A 1 81 ? -15.410 -8.252 15.871 1.00 82.38 81 ALA A N 1
ATOM 613 C CA . ALA A 1 81 ? -15.954 -7.474 16.981 1.00 82.38 81 ALA A CA 1
ATOM 614 C C . ALA A 1 81 ? -17.462 -7.688 17.196 1.00 82.38 81 ALA A C 1
ATOM 616 O O . ALA A 1 81 ? -17.915 -7.556 18.320 1.00 82.38 81 ALA A O 1
ATOM 617 N N . ALA A 1 82 ? -18.226 -8.025 16.151 1.00 79.12 82 ALA A N 1
ATOM 618 C CA . ALA A 1 82 ? -19.669 -8.272 16.244 1.00 79.12 82 ALA A CA 1
ATOM 619 C C . ALA A 1 82 ? -20.032 -9.685 16.744 1.00 79.12 82 ALA A C 1
ATOM 621 O O . ALA A 1 82 ? -21.187 -9.942 17.061 1.00 79.12 82 ALA A O 1
ATOM 622 N N . VAL A 1 83 ? -19.065 -10.609 16.755 1.00 73.12 83 VAL A N 1
ATOM 623 C CA . VAL A 1 83 ? -19.227 -11.995 17.239 1.00 73.12 83 VAL A CA 1
ATOM 624 C C . VAL A 1 83 ? -18.839 -12.131 18.723 1.00 73.12 83 VAL A C 1
ATOM 626 O O . VAL A 1 83 ? -19.100 -13.168 19.327 1.00 73.12 83 VAL A O 1
ATOM 629 N N . ARG A 1 84 ? -18.214 -11.103 19.310 1.00 53.88 84 ARG A N 1
ATOM 630 C CA . ARG A 1 84 ? -17.920 -11.011 20.748 1.00 53.88 84 ARG A CA 1
ATOM 631 C C . ARG A 1 84 ? -19.015 -10.242 21.467 1.00 53.88 84 ARG A C 1
ATOM 633 O O . ARG A 1 84 ? -19.274 -10.610 22.629 1.00 53.88 84 ARG A O 1
#

Secondary structure (DSSP, 8-state):
-TTHHHHHHHHHHHHHHTT--SHHHHHHHHHHHHHHHHHHHHHHTTGGGT-TTHHHHHHHHHHHHHHHHHHHHHHHHHHHHH--

Foldseek 3Di:
DLLVQLLVQLLVLLVVLLVPPDVVVSVVSLLVSLLVSLVVSCVVVVVVVVDPVSSVVSSVSSSVSSVVNNVVVVVVVVVVVVVD